Protein AF-A0A6L5G239-F1 (afdb_monomer)

Nearest PDB structures (foldseek):
  6c48-assembly1_A  TM=4.964E-01  e=7.830E+00  Homo sapiens

Solvent-accessible surface area (backbone atoms only — not comparable to full-atom values): 4495 Å² total; per-residue (Å²): 97,65,78,79,44,53,49,56,51,53,52,51,62,57,41,61,82,78,40,62,67,70,61,50,52,52,54,60,60,44,43,64,43,51,50,54,50,49,38,34,75,74,67,68,44,84,76,48,74,66,55,52,52,51,33,51,52,42,52,53,51,48,53,52,55,53,53,56,47,55,61,72,68,55,77,84,131

Radius of gyration: 15.7 Å; Cα contacts (8 Å, |Δi|>4): 30; chains: 1; bounding box: 34×28×43 Å

Sequence (77 aa):
GLAGTLVPFLLYVWAIGHVVPERAAIAATLEPALAGLVAFIWLDEALSAMQVAGGVLVLVAVVTLQVRRKARIAPEP

pLDDT: mean 86.2, std 8.54, range [59.56, 96.5]

Structure (mmCIF, N/CA/C/O backbone):
data_AF-A0A6L5G239-F1
#
_entry.id   AF-A0A6L5G239-F1
#
loop_
_atom_site.group_PDB
_atom_site.id
_atom_site.type_symbol
_atom_site.label_atom_id
_atom_site.label_alt_id
_atom_site.label_comp_id
_atom_site.label_asym_id
_atom_site.label_entity_id
_atom_site.label_seq_id
_atom_site.pdbx_PDB_ins_code
_atom_site.Cartn_x
_atom_site.Cartn_y
_atom_site.Cartn_z
_atom_site.occupancy
_atom_site.B_iso_or_equiv
_atom_site.auth_seq_id
_atom_site.auth_comp_id
_atom_site.auth_asym_id
_atom_site.auth_atom_id
_atom_site.pdbx_PDB_model_num
ATOM 1 N N . GLY A 1 1 ? -9.401 -16.092 5.803 1.00 78.06 1 GLY A N 1
ATOM 2 C CA . GLY A 1 1 ? -10.613 -16.664 5.174 1.00 78.06 1 GLY A CA 1
ATOM 3 C C . GLY A 1 1 ? -10.426 -16.732 3.669 1.00 78.06 1 GLY A C 1
ATOM 4 O O . GLY A 1 1 ? -9.553 -16.044 3.159 1.00 78.06 1 GLY A O 1
ATOM 5 N N . LEU A 1 2 ? -11.224 -17.526 2.949 1.00 84.81 2 LEU A N 1
ATOM 6 C CA . LEU A 1 2 ? -11.046 -17.754 1.502 1.00 84.81 2 LEU A CA 1
ATOM 7 C C . LEU A 1 2 ? -10.922 -16.447 0.692 1.00 84.81 2 LEU A C 1
ATOM 9 O O . LEU A 1 2 ? -9.973 -16.298 -0.072 1.00 84.81 2 LEU A O 1
ATOM 13 N N . ALA A 1 3 ? -11.804 -15.471 0.931 1.00 88.44 3 ALA A N 1
ATOM 14 C CA . ALA A 1 3 ? -11.800 -14.193 0.213 1.00 88.44 3 ALA A CA 1
ATOM 15 C C . ALA A 1 3 ? -10.678 -13.223 0.638 1.00 88.44 3 ALA A C 1
ATOM 17 O O . ALA A 1 3 ? -10.157 -12.498 -0.198 1.00 88.44 3 ALA A O 1
ATOM 18 N N . GLY A 1 4 ? -10.293 -13.209 1.919 1.00 84.75 4 GLY A N 1
ATOM 19 C CA . GLY A 1 4 ? -9.316 -12.247 2.453 1.00 84.75 4 GLY A CA 1
ATOM 20 C C . GLY A 1 4 ? -7.858 -12.713 2.422 1.00 84.75 4 GLY A C 1
ATOM 21 O O . GLY A 1 4 ? -6.963 -11.891 2.551 1.00 84.75 4 GLY A O 1
ATOM 22 N N . THR A 1 5 ? -7.601 -14.017 2.271 1.00 88.81 5 THR A N 1
ATOM 23 C CA . THR A 1 5 ? -6.230 -14.557 2.239 1.00 88.81 5 THR A CA 1
ATOM 24 C C . THR A 1 5 ? -5.949 -15.442 1.032 1.00 88.81 5 THR A C 1
ATOM 26 O O . THR A 1 5 ? -4.976 -15.193 0.328 1.00 88.81 5 THR A O 1
ATOM 29 N N . LEU A 1 6 ? -6.786 -16.446 0.746 1.00 92.81 6 LEU A N 1
ATOM 30 C CA . LEU A 1 6 ? -6.485 -17.401 -0.329 1.00 92.81 6 LEU A CA 1
ATOM 31 C C . LEU A 1 6 ? -6.583 -16.758 -1.718 1.00 92.81 6 LEU A C 1
ATOM 33 O O . LEU A 1 6 ? -5.673 -16.911 -2.528 1.00 92.81 6 LEU A O 1
ATOM 37 N N . VAL A 1 7 ? -7.663 -16.022 -1.986 1.00 94.19 7 VAL A N 1
ATOM 38 C CA . VAL A 1 7 ? -7.869 -15.365 -3.286 1.00 94.19 7 VAL A CA 1
ATOM 39 C C . VAL A 1 7 ? -6.763 -14.339 -3.595 1.00 94.19 7 VAL A C 1
ATOM 41 O O . VAL A 1 7 ? -6.149 -14.466 -4.656 1.00 94.19 7 VAL A O 1
ATOM 44 N N . PRO A 1 8 ? -6.424 -13.385 -2.700 1.00 88.56 8 PRO A N 1
ATOM 45 C CA . PRO A 1 8 ? -5.328 -12.446 -2.942 1.00 88.56 8 PRO A CA 1
ATOM 46 C C . PRO A 1 8 ? -3.981 -13.142 -3.140 1.00 88.56 8 PRO A C 1
ATOM 48 O O . PRO A 1 8 ? -3.214 -12.753 -4.017 1.00 88.56 8 PRO A O 1
ATOM 51 N N . PHE A 1 9 ? -3.706 -14.207 -2.379 1.00 89.12 9 PHE A N 1
ATOM 52 C CA . PHE A 1 9 ? -2.461 -14.960 -2.504 1.00 89.12 9 PHE A CA 1
ATOM 53 C C . PHE A 1 9 ? -2.333 -15.656 -3.866 1.00 89.12 9 PHE A C 1
ATOM 55 O O . PHE A 1 9 ? -1.288 -15.568 -4.508 1.00 89.12 9 PHE A O 1
ATOM 62 N N . LEU A 1 10 ? -3.398 -16.300 -4.354 1.00 93.19 10 LEU A N 1
ATOM 63 C CA . LEU A 1 10 ? -3.392 -16.928 -5.679 1.00 93.19 10 LEU A CA 1
ATOM 64 C C . LEU A 1 10 ? -3.239 -15.895 -6.801 1.00 93.19 10 LEU A C 1
ATOM 66 O O . LEU A 1 10 ? -2.472 -16.119 -7.736 1.00 93.19 10 LEU A O 1
ATOM 70 N N . LEU A 1 11 ?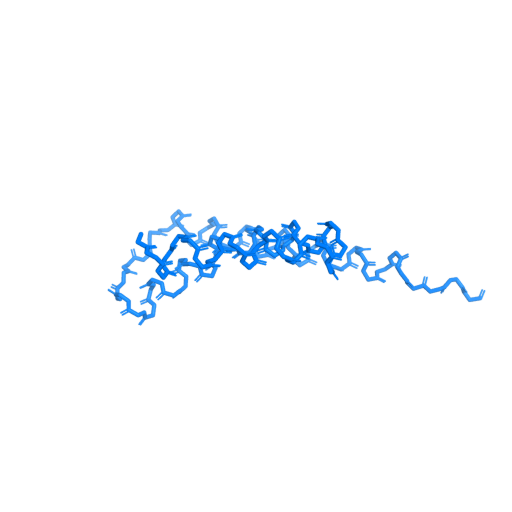 -3.916 -14.749 -6.686 1.00 89.94 11 LEU A N 1
ATOM 71 C CA . LEU A 1 11 ? -3.757 -13.634 -7.623 1.00 89.94 11 LEU A CA 1
ATOM 72 C C . LEU A 1 11 ? -2.322 -13.093 -7.623 1.00 89.94 11 LEU A C 1
ATOM 74 O O . LEU A 1 11 ? -1.780 -12.820 -8.691 1.00 89.94 11 LEU A O 1
ATOM 78 N N . TYR A 1 12 ? -1.690 -12.986 -6.451 1.00 86.88 12 TYR A N 1
ATOM 79 C CA . TYR A 1 12 ? -0.295 -12.569 -6.320 1.00 86.88 12 TYR A CA 1
ATOM 80 C C . TYR A 1 12 ? 0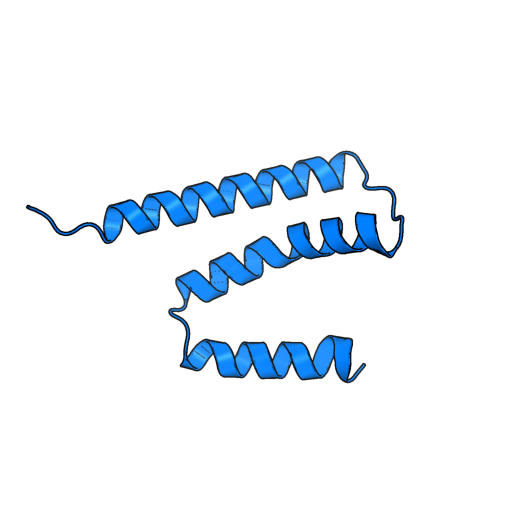.656 -13.543 -7.026 1.00 86.88 12 TYR A C 1
ATOM 82 O O . TYR A 1 12 ? 1.454 -13.123 -7.863 1.00 86.88 12 TYR A O 1
ATOM 90 N N . VAL A 1 13 ? 0.530 -14.848 -6.760 1.00 89.38 13 VAL A N 1
ATOM 91 C CA . VAL A 1 13 ? 1.357 -15.883 -7.405 1.00 89.38 13 VAL A CA 1
ATOM 92 C C . VAL A 1 13 ? 1.162 -15.880 -8.923 1.00 89.38 13 VAL A C 1
ATOM 94 O O . VAL A 1 13 ? 2.133 -15.956 -9.672 1.00 89.38 13 VAL A O 1
ATOM 97 N N . TRP A 1 14 ? -0.078 -15.731 -9.391 1.00 89.69 14 TRP A N 1
ATOM 98 C CA . TRP A 1 14 ? -0.374 -15.612 -10.817 1.00 89.69 14 TRP A CA 1
ATOM 99 C C . TRP A 1 14 ? 0.245 -14.349 -11.441 1.00 89.69 14 TRP A C 1
ATOM 101 O O . TRP A 1 14 ? 0.800 -14.404 -12.543 1.00 89.69 14 TRP A O 1
ATOM 111 N N . ALA A 1 15 ? 0.210 -13.217 -10.733 1.00 85.12 15 ALA A N 1
ATOM 112 C CA . ALA A 1 15 ? 0.752 -11.947 -11.207 1.00 85.12 15 ALA A CA 1
ATOM 113 C C . ALA A 1 15 ? 2.280 -11.967 -11.373 1.00 85.12 15 ALA A C 1
ATOM 115 O O . ALA A 1 15 ? 2.785 -11.311 -12.282 1.00 85.12 15 ALA A O 1
ATOM 116 N N . ILE A 1 16 ? 3.019 -12.748 -10.575 1.00 84.56 16 ILE A N 1
ATOM 117 C CA . ILE A 1 16 ? 4.484 -12.888 -10.714 1.00 84.56 16 ILE A CA 1
ATOM 118 C C . ILE A 1 16 ? 4.877 -13.351 -12.126 1.00 84.56 16 ILE A C 1
ATOM 120 O O . ILE A 1 16 ? 5.881 -12.891 -12.664 1.00 84.56 16 ILE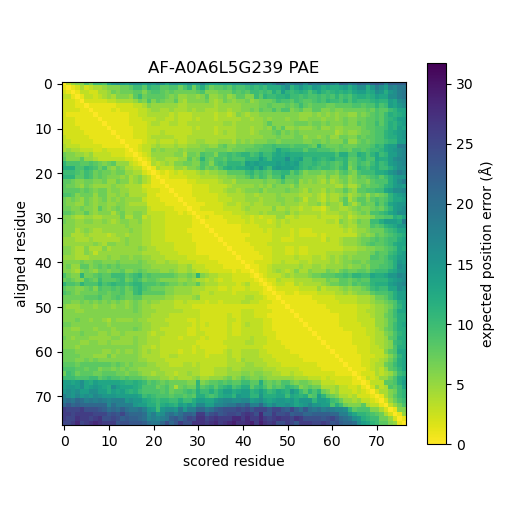 A O 1
ATOM 124 N N . GLY A 1 17 ? 4.074 -14.214 -12.759 1.00 84.94 17 GLY A N 1
ATOM 125 C CA . GLY A 1 17 ? 4.328 -14.687 -14.126 1.00 84.94 17 GLY A CA 1
ATOM 126 C C . GLY A 1 17 ? 4.029 -13.660 -15.227 1.00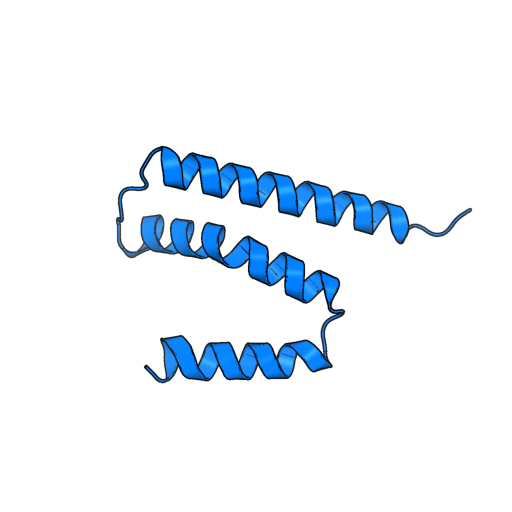 84.94 17 GLY A C 1
ATOM 127 O O . GLY A 1 17 ? 4.437 -13.860 -16.367 1.00 84.94 17 GLY A O 1
ATOM 128 N N . HIS A 1 18 ? 3.329 -12.569 -14.904 1.00 83.94 18 HIS A N 1
ATOM 129 C CA . HIS A 1 18 ? 2.816 -11.594 -15.878 1.00 83.94 18 HIS A CA 1
ATOM 130 C C . HIS A 1 18 ? 3.364 -10.176 -15.669 1.00 83.94 18 HIS A C 1
ATOM 132 O O . HIS A 1 18 ? 3.250 -9.323 -16.553 1.00 83.94 18 HIS A O 1
ATOM 138 N N . VAL A 1 19 ? 3.941 -9.895 -14.501 1.00 83.62 19 VAL A N 1
ATOM 139 C CA . VAL A 1 19 ? 4.372 -8.560 -14.091 1.00 83.62 19 VAL A CA 1
ATOM 140 C C . VAL A 1 19 ? 5.872 -8.572 -13.816 1.00 83.62 19 VAL A C 1
ATOM 142 O O . VAL A 1 19 ? 6.377 -9.412 -13.080 1.00 83.62 19 VAL A O 1
ATOM 145 N N . VAL A 1 20 ? 6.591 -7.596 -14.381 1.00 80.69 20 VAL A N 1
ATOM 146 C CA . VAL A 1 20 ? 8.028 -7.412 -14.120 1.00 80.69 20 VAL A CA 1
ATOM 147 C C . VAL A 1 20 ? 8.255 -7.261 -12.603 1.00 80.69 20 VAL A C 1
ATOM 149 O O . VAL A 1 20 ? 7.548 -6.445 -11.997 1.00 80.69 20 VAL A O 1
ATOM 152 N N . PRO A 1 21 ? 9.220 -7.981 -11.992 1.00 77.25 21 PRO A N 1
ATOM 153 C CA . PRO A 1 21 ? 9.394 -8.046 -10.539 1.00 77.25 21 PRO A CA 1
ATOM 154 C C . PRO A 1 21 ? 9.399 -6.689 -9.830 1.00 77.25 21 PRO A C 1
ATOM 156 O O . PRO A 1 21 ? 8.757 -6.543 -8.791 1.00 77.25 21 PRO A O 1
ATOM 159 N N . GLU A 1 22 ? 10.025 -5.653 -10.403 1.00 77.38 22 GLU A N 1
ATOM 160 C CA . GLU A 1 22 ? 10.018 -4.326 -9.776 1.00 77.38 22 GLU A CA 1
ATOM 161 C C . GLU A 1 22 ? 8.622 -3.693 -9.696 1.00 77.38 22 GLU A C 1
ATOM 163 O O . GLU A 1 22 ? 8.321 -2.995 -8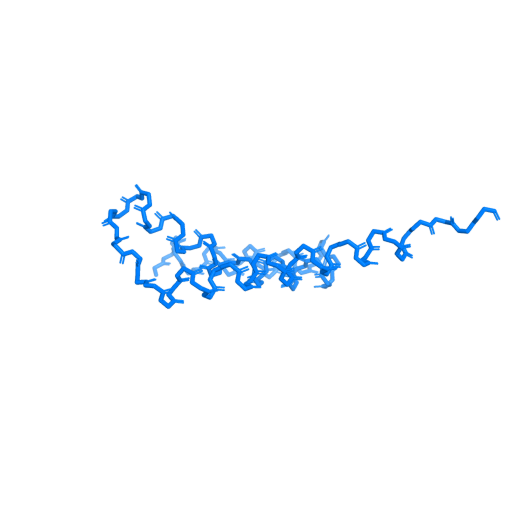.730 1.00 77.38 22 GLU A O 1
ATOM 168 N N . ARG A 1 23 ? 7.736 -3.924 -10.675 1.00 79.62 23 ARG A N 1
ATOM 169 C CA . ARG A 1 23 ? 6.361 -3.397 -10.613 1.00 79.62 23 ARG A CA 1
ATOM 170 C C . ARG A 1 23 ? 5.555 -4.096 -9.520 1.00 79.62 23 ARG A C 1
ATOM 172 O O . ARG A 1 23 ? 4.794 -3.428 -8.827 1.00 79.62 23 ARG A O 1
ATOM 179 N N . ALA A 1 24 ? 5.742 -5.406 -9.364 1.00 82.25 24 ALA A N 1
ATOM 180 C CA . ALA A 1 24 ? 5.108 -6.176 -8.300 1.00 82.25 24 ALA A CA 1
ATOM 181 C C . ALA A 1 24 ? 5.596 -5.713 -6.918 1.00 82.25 24 ALA A C 1
ATOM 183 O O . ALA A 1 24 ? 4.782 -5.496 -6.025 1.00 82.25 24 ALA A O 1
ATOM 184 N N . ALA A 1 25 ? 6.902 -5.468 -6.767 1.00 82.50 25 ALA A N 1
ATOM 185 C CA . ALA A 1 25 ? 7.473 -4.931 -5.536 1.00 82.50 25 ALA A CA 1
ATOM 186 C C . ALA A 1 25 ? 6.898 -3.548 -5.182 1.00 82.50 25 ALA A C 1
ATOM 188 O O . ALA A 1 25 ? 6.507 -3.328 -4.041 1.00 82.50 25 ALA A O 1
ATOM 189 N N . ILE A 1 26 ? 6.777 -2.633 -6.152 1.00 83.31 26 ILE A N 1
ATOM 190 C CA . ILE A 1 26 ? 6.179 -1.310 -5.905 1.00 83.31 26 ILE A CA 1
ATOM 191 C C . ILE A 1 26 ? 4.684 -1.415 -5.556 1.00 83.31 26 ILE A C 1
ATOM 193 O O . ILE A 1 26 ? 4.192 -0.671 -4.713 1.00 83.31 26 ILE A O 1
ATOM 197 N N . ALA A 1 27 ? 3.944 -2.332 -6.184 1.00 85.81 27 ALA A N 1
ATOM 198 C CA . ALA A 1 27 ? 2.545 -2.566 -5.829 1.00 85.81 27 ALA A CA 1
ATOM 199 C C . ALA A 1 27 ? 2.407 -3.099 -4.392 1.00 85.81 27 ALA A C 1
ATOM 201 O O . ALA A 1 27 ? 1.543 -2.636 -3.653 1.00 85.81 27 ALA A O 1
ATOM 202 N N . ALA A 1 28 ? 3.294 -4.006 -3.976 1.00 84.56 28 ALA A N 1
ATOM 203 C CA . ALA A 1 28 ? 3.323 -4.523 -2.611 1.00 84.56 28 ALA A CA 1
ATOM 204 C C . ALA A 1 28 ? 3.652 -3.428 -1.582 1.00 84.56 28 ALA A C 1
ATOM 206 O O . ALA A 1 28 ? 3.050 -3.392 -0.515 1.00 84.56 28 ALA A O 1
ATOM 207 N N . THR A 1 29 ? 4.549 -2.485 -1.894 1.00 87.19 29 THR A N 1
ATOM 208 C CA . THR A 1 29 ? 4.837 -1.380 -0.965 1.00 87.19 29 THR A CA 1
ATOM 209 C C . THR A 1 29 ? 3.712 -0.354 -0.868 1.00 87.19 29 THR A C 1
ATOM 211 O O . THR A 1 29 ? 3.646 0.347 0.134 1.00 87.19 29 THR A O 1
ATOM 214 N N . LEU A 1 30 ? 2.810 -0.273 -1.853 1.00 88.19 30 LEU A N 1
ATOM 215 C CA . LEU A 1 30 ? 1.603 0.559 -1.784 1.00 88.19 30 LEU A CA 1
ATOM 216 C C . LEU A 1 30 ? 0.490 -0.049 -0.924 1.00 88.19 30 LEU A C 1
ATOM 218 O O . LEU A 1 30 ? -0.363 0.695 -0.434 1.00 88.19 30 LEU A O 1
ATOM 222 N N . GLU A 1 31 ? 0.487 -1.371 -0.742 1.00 88.50 31 GLU A N 1
ATOM 223 C CA . GLU A 1 31 ? -0.560 -2.097 -0.018 1.00 88.50 31 GLU A CA 1
ATOM 224 C C . GLU A 1 31 ? -0.851 -1.505 1.373 1.00 88.50 31 GLU A C 1
ATOM 226 O O . GLU A 1 31 ? -2.018 -1.217 1.631 1.00 88.50 31 GLU A O 1
ATOM 231 N N . PRO A 1 32 ? 0.140 -1.207 2.242 1.00 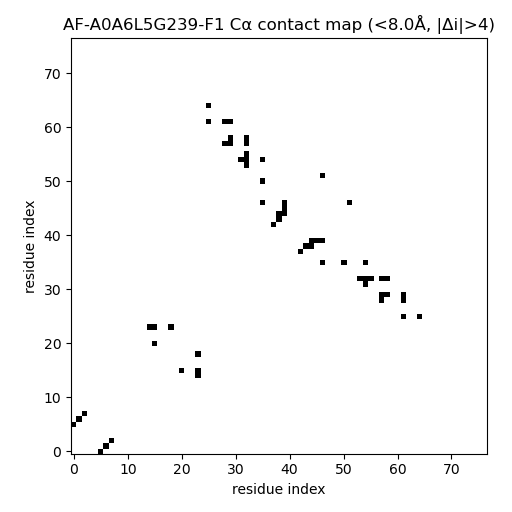87.12 32 PRO A N 1
ATOM 232 C CA . PRO A 1 32 ? -0.140 -0.699 3.585 1.00 87.12 32 PRO A CA 1
ATOM 233 C C . PRO A 1 32 ? -0.840 0.666 3.571 1.00 87.12 32 PRO A C 1
ATOM 235 O O . PRO A 1 32 ? -1.713 0.927 4.396 1.00 87.12 32 PRO A O 1
ATOM 238 N N . ALA A 1 33 ? -0.483 1.538 2.621 1.00 90.69 33 ALA A N 1
ATOM 239 C CA . ALA A 1 33 ? -1.096 2.857 2.487 1.00 90.69 33 ALA A CA 1
ATOM 240 C C . ALA A 1 33 ? -2.547 2.752 1.992 1.00 90.69 33 ALA A C 1
ATOM 242 O O . ALA A 1 33 ? -3.432 3.430 2.513 1.00 90.69 33 ALA A O 1
ATOM 243 N N . LEU A 1 34 ? -2.801 1.874 1.016 1.00 90.75 34 LEU A N 1
ATOM 244 C CA . LEU A 1 34 ? -4.149 1.607 0.512 1.00 90.75 34 LEU A CA 1
ATOM 245 C C . LEU A 1 34 ? -5.019 0.917 1.564 1.00 90.75 34 LEU A C 1
ATOM 247 O O . LEU A 1 34 ? -6.169 1.304 1.736 1.00 90.75 34 LEU A O 1
ATOM 251 N N . ALA A 1 35 ? -4.473 -0.055 2.293 1.00 90.75 35 ALA A N 1
ATOM 252 C CA . ALA A 1 35 ? -5.168 -0.734 3.378 1.00 90.75 35 ALA A CA 1
ATOM 253 C C . ALA A 1 35 ? -5.589 0.258 4.470 1.00 90.75 35 ALA A C 1
ATOM 255 O O . ALA A 1 35 ? -6.754 0.271 4.855 1.00 90.75 35 ALA A O 1
ATOM 256 N N . GLY A 1 36 ? -4.681 1.144 4.899 1.00 92.00 36 GLY A N 1
ATOM 257 C CA . GLY A 1 36 ? -5.003 2.204 5.858 1.00 92.00 36 GLY A CA 1
ATOM 258 C C . GLY A 1 36 ? -6.076 3.172 5.346 1.00 92.00 36 GLY A C 1
ATOM 259 O O . GLY A 1 36 ? -6.983 3.533 6.090 1.00 92.00 36 GLY A O 1
ATOM 260 N N . LEU A 1 37 ? -6.027 3.550 4.064 1.00 91.56 37 LEU A N 1
ATOM 261 C CA . LEU A 1 37 ? -7.042 4.413 3.452 1.00 91.56 37 LEU A CA 1
ATOM 262 C C . LEU A 1 37 ? -8.418 3.736 3.384 1.00 91.56 37 LEU A C 1
ATOM 264 O O . LEU A 1 37 ? -9.431 4.361 3.691 1.00 91.56 37 LEU A O 1
ATOM 268 N N . VAL A 1 38 ? -8.462 2.463 2.985 1.00 93.56 38 VAL A N 1
ATOM 269 C CA . VAL A 1 38 ? -9.702 1.681 2.926 1.00 93.56 38 VAL A CA 1
ATOM 270 C C . VAL A 1 38 ? -10.282 1.501 4.324 1.00 93.56 38 VAL A C 1
ATOM 272 O O . VAL A 1 38 ? -11.483 1.677 4.497 1.00 93.56 38 VAL A O 1
ATOM 275 N N . ALA A 1 39 ? -9.450 1.208 5.324 1.00 92.06 39 ALA A N 1
ATOM 276 C CA . ALA A 1 39 ? -9.891 1.102 6.709 1.00 92.06 39 ALA A CA 1
ATOM 277 C C . ALA A 1 39 ? -10.496 2.421 7.218 1.00 92.06 39 ALA A C 1
ATOM 279 O O . ALA A 1 39 ? -11.598 2.419 7.760 1.00 92.06 39 ALA A O 1
ATOM 280 N N . PHE A 1 40 ? -9.851 3.557 6.942 1.00 92.62 40 PHE A N 1
ATOM 281 C CA . PHE A 1 40 ? -10.385 4.875 7.291 1.00 92.62 40 PHE A CA 1
ATOM 282 C C . PHE A 1 40 ? -11.751 5.149 6.637 1.00 92.62 40 PHE A C 1
ATOM 284 O O . PHE A 1 40 ? -12.686 5.555 7.316 1.00 92.62 40 PHE A O 1
ATOM 291 N N . ILE A 1 41 ? -11.894 4.901 5.328 1.00 95.25 41 ILE A N 1
ATOM 292 C CA . ILE A 1 41 ? -13.130 5.218 4.586 1.00 95.25 41 ILE A CA 1
ATOM 293 C C . ILE A 1 41 ? -14.275 4.254 4.921 1.00 95.25 41 ILE A C 1
ATOM 295 O O . ILE A 1 41 ? -15.430 4.666 4.981 1.00 95.25 41 ILE A O 1
ATOM 299 N N . TRP A 1 42 ? -13.977 2.962 5.065 1.00 96.50 42 TRP A N 1
ATOM 300 C CA . TRP A 1 42 ? -14.995 1.908 5.095 1.00 96.50 42 TRP A CA 1
ATOM 301 C C . TRP A 1 42 ? -15.306 1.395 6.498 1.00 96.50 42 TRP A C 1
ATOM 303 O O . TRP A 1 42 ? -16.422 0.939 6.742 1.00 96.50 42 TRP A O 1
ATOM 313 N N . LEU A 1 43 ? -14.322 1.435 7.399 1.00 93.25 43 LEU A N 1
ATOM 314 C CA . LEU A 1 43 ? -14.452 0.978 8.785 1.00 93.25 43 LEU A CA 1
ATOM 315 C C . LEU A 1 43 ? -14.560 2.149 9.773 1.00 93.25 43 LEU A C 1
ATOM 317 O O . LEU A 1 43 ? -14.717 1.893 10.963 1.00 93.25 43 LEU A O 1
ATOM 321 N N . ASP A 1 44 ? -14.488 3.399 9.287 1.00 91.56 44 ASP A N 1
ATOM 322 C CA . ASP A 1 44 ? -14.453 4.625 10.104 1.00 91.56 44 ASP A CA 1
ATOM 323 C C . ASP A 1 44 ? -13.300 4.605 11.131 1.00 91.56 44 ASP A C 1
ATOM 325 O O . ASP A 1 44 ? -13.387 5.133 12.240 1.00 91.56 44 ASP A O 1
ATOM 329 N N . GLU A 1 45 ? -12.197 3.929 10.781 1.00 92.38 45 GLU A N 1
ATOM 330 C CA . GLU A 1 45 ? -11.058 3.744 11.678 1.00 92.38 45 GLU A CA 1
ATOM 331 C C . GLU A 1 45 ? -10.229 5.030 11.770 1.00 92.38 45 GLU A C 1
ATOM 333 O O . GLU A 1 45 ? -9.688 5.510 10.775 1.00 92.38 45 GLU A O 1
ATOM 338 N N . ALA A 1 46 ? -10.075 5.582 12.976 1.00 92.94 46 ALA A N 1
ATOM 339 C CA . ALA A 1 46 ? -9.267 6.777 13.189 1.00 92.94 46 ALA A CA 1
ATOM 340 C C . ALA A 1 46 ? -7.770 6.480 13.008 1.00 92.94 46 ALA A C 1
ATOM 342 O O . ALA A 1 46 ? -7.153 5.772 13.807 1.00 92.94 46 ALA A O 1
ATOM 343 N N . LEU A 1 47 ? -7.160 7.081 11.986 1.00 90.62 47 LEU A N 1
ATOM 344 C CA . LEU A 1 47 ? -5.724 6.957 11.756 1.00 90.62 47 LEU A CA 1
ATOM 345 C C . LEU A 1 47 ? -4.937 7.801 12.764 1.00 90.62 47 LEU A C 1
ATOM 347 O O . LEU A 1 47 ? -5.093 9.019 12.855 1.00 90.62 47 LEU A O 1
ATOM 351 N N . SER A 1 48 ? -4.028 7.154 13.487 1.00 94.75 48 SER A N 1
ATOM 352 C CA . SER A 1 48 ? -3.060 7.839 14.341 1.00 94.75 48 SER A CA 1
ATOM 353 C C . SER A 1 48 ? -2.094 8.699 13.518 1.00 94.75 48 SER A C 1
ATOM 355 O O . SER A 1 48 ? -1.796 8.406 12.356 1.00 94.75 48 SER A O 1
ATOM 357 N N . ALA A 1 49 ? -1.506 9.719 14.150 1.00 93.75 49 ALA A N 1
ATOM 358 C CA . ALA A 1 49 ? -0.491 10.559 13.509 1.00 93.75 49 ALA A CA 1
ATOM 359 C C . ALA A 1 49 ? 0.684 9.739 12.939 1.00 93.75 49 ALA A C 1
ATOM 361 O O . ALA A 1 49 ? 1.222 10.070 11.883 1.00 93.75 49 ALA A O 1
ATOM 362 N N . MET A 1 50 ? 1.046 8.633 13.601 1.00 94.94 50 MET A N 1
ATOM 363 C CA . MET A 1 50 ? 2.109 7.736 13.146 1.00 94.94 50 MET A CA 1
ATOM 364 C C . MET A 1 50 ? 1.717 6.958 11.881 1.00 94.94 50 MET A C 1
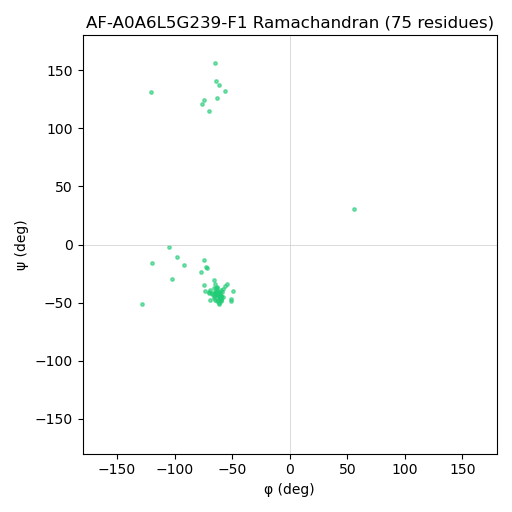ATOM 366 O O . MET A 1 50 ? 2.533 6.825 10.971 1.00 94.94 50 MET A O 1
ATOM 370 N N . GLN A 1 51 ? 0.470 6.481 11.785 1.00 92.06 51 GLN A N 1
ATOM 371 C CA . GLN A 1 51 ? -0.035 5.813 10.577 1.00 92.06 51 GLN A CA 1
ATOM 372 C C . GLN A 1 51 ? -0.082 6.775 9.389 1.00 92.06 51 GLN A C 1
ATOM 374 O O . GLN A 1 51 ? 0.338 6.411 8.292 1.00 92.06 51 GLN A O 1
ATOM 379 N N . VAL A 1 52 ? -0.519 8.018 9.613 1.00 93.38 52 VAL A N 1
ATOM 380 C CA . VAL A 1 52 ? -0.518 9.059 8.576 1.00 93.38 52 VAL A CA 1
ATOM 381 C C . VAL A 1 52 ? 0.908 9.353 8.108 1.00 93.38 52 VAL A C 1
ATOM 383 O O . VAL A 1 52 ? 1.171 9.344 6.906 1.00 93.38 52 VAL A O 1
ATOM 386 N N . ALA A 1 53 ? 1.851 9.545 9.035 1.00 95.25 53 ALA A N 1
ATOM 387 C CA . ALA A 1 53 ? 3.254 9.783 8.701 1.00 95.25 53 ALA A CA 1
ATOM 388 C C . ALA A 1 53 ? 3.868 8.616 7.906 1.00 95.25 53 ALA A C 1
ATOM 390 O O . ALA A 1 53 ? 4.521 8.837 6.884 1.00 95.25 53 ALA A O 1
ATOM 391 N N . GLY A 1 54 ? 3.615 7.373 8.328 1.00 92.50 54 GLY A N 1
ATOM 392 C CA . GLY A 1 54 ? 4.046 6.174 7.608 1.00 92.50 54 GLY A CA 1
ATOM 393 C C . GLY A 1 54 ? 3.437 6.074 6.206 1.00 92.50 54 GLY A C 1
ATOM 394 O O . GLY A 1 54 ? 4.154 5.805 5.243 1.00 92.50 54 GLY A O 1
ATOM 395 N N . GLY A 1 55 ? 2.139 6.361 6.064 1.00 91.75 55 GLY A N 1
ATOM 396 C CA . GLY A 1 55 ? 1.448 6.378 4.773 1.00 91.75 55 GLY A CA 1
ATOM 397 C C . GLY A 1 55 ? 2.034 7.411 3.808 1.00 91.75 55 GLY A C 1
ATOM 398 O O . GLY A 1 55 ? 2.325 7.086 2.657 1.00 91.75 55 GLY A O 1
ATOM 399 N N . VAL A 1 56 ? 2.295 8.632 4.283 1.00 94.19 56 VAL A N 1
ATOM 400 C CA . VAL A 1 56 ? 2.965 9.676 3.489 1.00 94.19 56 VAL A CA 1
ATOM 401 C C . VAL A 1 56 ? 4.360 9.224 3.053 1.00 94.19 56 VAL A C 1
ATO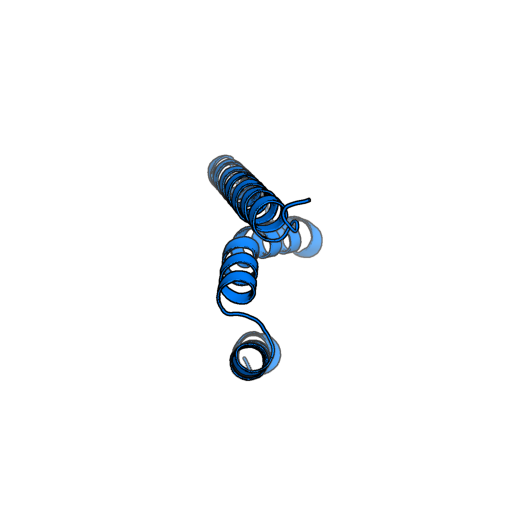M 403 O O . VAL A 1 56 ? 4.711 9.371 1.882 1.00 94.19 56 VAL A O 1
ATOM 406 N N . LEU A 1 57 ? 5.142 8.628 3.957 1.00 93.88 57 LEU A N 1
ATOM 407 C CA . LEU A 1 57 ? 6.483 8.128 3.649 1.00 93.88 57 LEU A CA 1
ATOM 408 C C . LEU A 1 57 ? 6.457 7.062 2.541 1.00 93.88 57 LEU A C 1
ATOM 410 O O . LEU A 1 57 ? 7.255 7.126 1.603 1.00 93.88 57 LEU A O 1
ATOM 414 N N . VAL A 1 58 ? 5.514 6.119 2.616 1.00 91.88 58 VAL A N 1
ATOM 415 C CA . VAL A 1 58 ? 5.302 5.089 1.589 1.00 91.88 58 VAL A CA 1
ATOM 416 C C . VAL A 1 58 ? 4.974 5.721 0.235 1.00 91.88 58 VAL A C 1
ATOM 418 O O . VAL A 1 58 ? 5.605 5.381 -0.767 1.00 91.88 58 VAL A O 1
ATOM 421 N N . LEU A 1 59 ? 4.036 6.673 0.193 1.00 91.69 59 LEU A N 1
ATOM 422 C CA . LEU A 1 59 ? 3.653 7.356 -1.046 1.00 91.69 59 LEU A CA 1
ATOM 423 C C . LEU A 1 59 ? 4.842 8.087 -1.685 1.00 91.69 59 LEU A C 1
ATOM 425 O O . LEU A 1 59 ? 5.074 7.950 -2.888 1.00 91.69 59 LEU A O 1
ATOM 429 N N . VAL A 1 60 ? 5.639 8.805 -0.888 1.00 93.31 60 VAL A N 1
ATOM 430 C CA . VAL A 1 60 ? 6.850 9.496 -1.361 1.00 93.31 60 VAL A CA 1
ATOM 431 C C . VAL A 1 60 ? 7.863 8.507 -1.941 1.00 93.31 60 VAL A C 1
ATOM 433 O O . VAL A 1 60 ? 8.402 8.738 -3.031 1.00 93.31 60 VAL A O 1
ATOM 436 N N . ALA A 1 61 ? 8.107 7.389 -1.253 1.00 89.19 61 ALA A N 1
ATOM 437 C CA . ALA A 1 61 ? 9.022 6.356 -1.726 1.00 89.19 61 ALA A CA 1
ATOM 438 C C . ALA A 1 61 ? 8.563 5.781 -3.074 1.00 89.19 61 ALA A C 1
ATOM 440 O O . ALA A 1 61 ? 9.351 5.696 -4.018 1.00 89.19 61 ALA A O 1
ATOM 441 N N . VAL A 1 62 ? 7.275 5.460 -3.200 1.00 87.88 62 VAL A N 1
ATOM 442 C CA . VAL A 1 62 ? 6.697 4.904 -4.427 1.00 87.88 62 VAL A CA 1
ATOM 443 C C . VAL A 1 62 ? 6.792 5.886 -5.591 1.00 87.88 62 VAL A C 1
ATOM 445 O O . VAL A 1 62 ? 7.264 5.505 -6.662 1.00 87.88 62 VAL A O 1
ATOM 448 N N . VAL A 1 63 ? 6.402 7.150 -5.396 1.00 89.38 63 VAL A N 1
ATOM 449 C CA . VAL A 1 63 ? 6.510 8.184 -6.438 1.00 89.38 63 VAL A CA 1
ATOM 450 C C . VAL A 1 63 ? 7.961 8.326 -6.897 1.00 89.38 63 VAL A C 1
ATOM 452 O O . VAL A 1 63 ? 8.232 8.317 -8.098 1.00 89.38 63 VAL A O 1
ATOM 455 N N . THR A 1 64 ? 8.911 8.361 -5.961 1.00 89.25 64 THR A N 1
ATOM 456 C CA . THR A 1 64 ? 10.343 8.461 -6.277 1.00 89.25 64 THR A CA 1
ATOM 457 C C . THR A 1 64 ? 10.829 7.267 -7.103 1.00 89.25 64 THR A C 1
ATOM 459 O O . THR A 1 64 ? 11.521 7.447 -8.110 1.00 89.25 64 THR A O 1
ATOM 462 N N . LEU A 1 65 ? 10.448 6.045 -6.719 1.00 86.56 65 LEU A N 1
ATOM 463 C CA . LEU A 1 65 ? 10.807 4.823 -7.443 1.00 86.56 65 LEU A CA 1
ATOM 464 C C . LEU A 1 65 ? 10.201 4.794 -8.854 1.00 86.56 65 LEU A C 1
ATOM 466 O O . LEU A 1 65 ? 10.892 4.457 -9.817 1.00 86.56 65 LEU A O 1
ATOM 470 N N . GLN A 1 66 ? 8.938 5.202 -9.001 1.00 84.44 66 GLN A N 1
ATOM 471 C CA . GLN A 1 66 ? 8.256 5.241 -10.297 1.00 84.44 66 GLN A CA 1
ATOM 472 C C . GLN A 1 66 ? 8.851 6.298 -11.238 1.00 84.44 66 GLN A C 1
ATOM 474 O O . GLN A 1 66 ? 9.061 6.022 -12.422 1.00 84.44 66 GLN A O 1
ATOM 479 N N . VAL A 1 67 ? 9.180 7.490 -10.727 1.00 84.94 67 VAL A N 1
ATOM 480 C CA . VAL A 1 67 ? 9.787 8.572 -11.522 1.00 84.94 67 VAL A CA 1
ATOM 481 C C . VAL A 1 67 ? 11.175 8.174 -12.025 1.00 84.94 67 VAL A C 1
ATOM 483 O O . VAL A 1 67 ? 11.441 8.279 -13.224 1.00 84.94 67 VAL A O 1
ATOM 486 N N . ARG A 1 68 ? 12.040 7.642 -11.148 1.00 80.81 68 ARG A N 1
ATOM 487 C CA . ARG A 1 68 ? 13.376 7.152 -11.538 1.00 80.81 68 ARG A CA 1
ATOM 488 C C . ARG A 1 68 ? 13.296 6.067 -12.609 1.00 80.81 68 ARG A C 1
ATOM 490 O O . ARG A 1 68 ? 14.099 6.050 -13.538 1.00 80.81 68 ARG A O 1
ATOM 497 N N . ARG A 1 69 ? 12.299 5.185 -12.518 1.00 73.88 69 ARG A N 1
ATOM 498 C CA . ARG A 1 69 ? 12.057 4.152 -13.525 1.00 73.88 69 ARG A CA 1
ATOM 499 C C . ARG A 1 69 ? 11.642 4.738 -14.872 1.00 73.88 69 ARG A C 1
ATOM 501 O O . ARG A 1 69 ? 12.175 4.309 -15.890 1.00 73.88 69 ARG A O 1
ATOM 508 N N . LYS A 1 70 ? 10.714 5.700 -14.900 1.00 73.12 70 LYS A N 1
ATOM 509 C CA . LYS A 1 70 ? 10.291 6.347 -16.154 1.00 73.12 70 LYS A CA 1
ATOM 510 C C . LYS A 1 70 ? 11.480 7.003 -16.862 1.00 73.12 70 LYS A C 1
ATOM 512 O O . LYS A 1 70 ? 11.609 6.848 -18.070 1.00 73.12 70 LYS A O 1
ATOM 517 N N . ALA A 1 71 ? 12.370 7.648 -16.105 1.00 71.38 71 ALA A N 1
ATOM 518 C CA . ALA A 1 71 ? 13.595 8.242 -16.637 1.00 71.38 71 ALA A CA 1
ATOM 519 C C . ALA A 1 71 ? 14.559 7.198 -17.231 1.00 71.38 71 ALA A C 1
ATOM 521 O O . ALA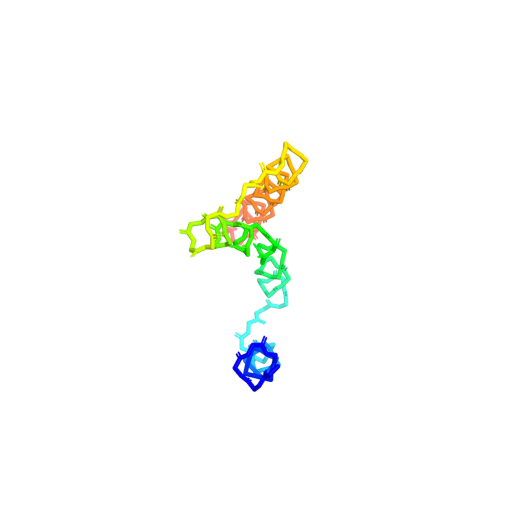 A 1 71 ? 15.157 7.449 -18.266 1.00 71.38 71 ALA A O 1
ATOM 522 N N . ARG A 1 72 ? 14.667 6.006 -16.628 1.00 68.19 72 ARG A N 1
ATOM 523 C CA . ARG A 1 72 ? 15.538 4.919 -17.116 1.00 68.19 72 ARG A CA 1
ATOM 524 C C . ARG A 1 72 ? 15.023 4.219 -18.384 1.00 68.19 72 ARG A C 1
ATOM 526 O O . ARG A 1 72 ? 15.787 3.512 -19.024 1.00 68.19 72 ARG A O 1
ATOM 533 N N . ILE A 1 73 ? 13.731 4.347 -18.696 1.00 65.62 73 ILE A N 1
ATOM 534 C CA . ILE A 1 73 ? 13.080 3.699 -19.853 1.00 65.62 73 ILE A CA 1
ATOM 535 C C . ILE A 1 73 ? 12.962 4.666 -21.049 1.00 65.62 73 ILE A C 1
ATOM 537 O O . ILE A 1 73 ? 12.637 4.231 -22.151 1.00 65.62 73 ILE A O 1
ATOM 541 N N . ALA A 1 74 ? 13.230 5.965 -20.867 1.00 59.56 74 ALA A N 1
ATOM 542 C CA . ALA A 1 74 ? 13.295 6.901 -21.986 1.00 59.56 74 ALA A CA 1
ATOM 543 C C . ALA A 1 74 ? 14.448 6.494 -22.931 1.00 59.56 74 ALA A C 1
ATOM 545 O O . ALA A 1 74 ? 15.566 6.327 -22.441 1.00 59.56 74 ALA A O 1
ATOM 546 N N . PRO A 1 75 ? 14.203 6.298 -24.242 1.00 61.31 75 PRO A N 1
ATOM 547 C CA . PRO A 1 75 ? 15.271 5.995 -25.189 1.00 61.31 75 PRO A CA 1
ATOM 548 C C . PRO A 1 75 ? 16.239 7.179 -25.266 1.00 61.31 75 PRO A C 1
ATOM 550 O O . PRO A 1 75 ? 15.793 8.330 -25.241 1.00 61.31 75 PRO A O 1
ATOM 553 N N . GLU A 1 76 ? 17.540 6.903 -25.358 1.00 60.94 76 GLU A N 1
ATOM 554 C CA . GLU A 1 76 ? 18.512 7.930 -25.746 1.00 60.94 76 GLU A CA 1
ATOM 555 C C . GLU A 1 76 ? 18.172 8.433 -27.167 1.00 60.94 76 GLU A C 1
ATOM 557 O O . GLU A 1 76 ? 17.767 7.611 -27.998 1.00 60.94 76 GLU A O 1
ATOM 562 N N . PRO A 1 77 ? 18.236 9.756 -27.424 1.00 66.19 77 PRO A N 1
ATOM 563 C CA . PRO A 1 77 ? 17.921 10.343 -28.727 1.00 66.19 77 PRO A CA 1
ATOM 564 C C . PRO A 1 77 ? 18.925 9.966 -29.821 1.00 66.19 77 PRO A C 1
ATOM 566 O O . PRO A 1 77 ? 20.124 9.794 -29.503 1.00 66.19 77 PRO A O 1
#

Mean predicted aligned error: 6.6 Å

Foldseek 3Di:
DCVPPVVVVVVLVVVVVVDDVVVSVLVVLLVLLVVVVCCCVPVVDDDDPVSVVSSVVSVVVSVVSVVVVVVVPDDDD

Secondary structure (DSSP, 8-state):
-IIIIIHHHHHHHHHHTTS-HHHHHHHHHHHHHHHHHHHHHHH-----HHHHHHHHHHHHHHHHHHHHHHHHHSPP-